Protein AF-A0A4Y2Q126-F1 (afdb_monomer)

pLDDT: mean 87.37, std 11.36, range [50.06, 95.81]

Solvent-accessible surface area (backbone atoms only — not comparable to full-atom values): 5475 Å² total; per-residue (Å²): 130,95,70,85,53,95,90,58,52,72,70,54,50,54,48,52,54,49,49,54,51,51,52,51,39,58,74,73,61,48,86,45,72,64,54,48,48,30,37,53,54,24,55,56,50,57,74,71,54,53,69,75,58,49,63,74,36,58,94,48,53,88,71,55,52,44,43,67,65,44,49,54,53,51,54,52,49,52,56,56,55,72,68,49,78,79,81,78,82,125

Organism: Araneus ventricosus (NCBI:txid182803)

Foldseek 3Di:
DDDDDPPDDPVVVVVVVVVVLVVLCVVQVVPDPVLVVQQVLLVVVVVVDDPVLCVVCVVCSSVPSGPVVVVVSVVVVVVVVVPDPPPPPD

Radius of gyration: 17.33 Å; Cα contacts (8 Å, |Δi|>4): 29; chains: 1; bounding box: 49×30×39 Å

Structure (mmCIF, N/CA/C/O backbone):
data_AF-A0A4Y2Q126-F1
#
_entry.id   AF-A0A4Y2Q126-F1
#
loop_
_atom_site.group_PDB
_atom_site.id
_atom_site.type_symbol
_atom_site.label_atom_id
_atom_site.label_alt_id
_atom_site.label_comp_id
_atom_site.label_asym_id
_atom_site.label_entity_id
_atom_site.label_seq_id
_atom_site.pdbx_PDB_ins_code
_atom_site.Cartn_x
_atom_site.Cartn_y
_atom_site.Cartn_z
_atom_site.occupancy
_atom_site.B_iso_or_equiv
_atom_site.auth_seq_id
_atom_site.auth_comp_id
_atom_site.auth_asym_id
_atom_site.auth_atom_id
_atom_site.pdbx_PDB_model_num
ATOM 1 N N . MET A 1 1 ? 1.201 11.829 6.336 1.00 52.16 1 MET A N 1
ATOM 2 C CA . MET A 1 1 ? 0.799 11.046 7.530 1.00 52.16 1 MET A CA 1
ATOM 3 C C . MET A 1 1 ? -0.018 11.937 8.454 1.00 52.16 1 MET A C 1
ATOM 5 O O . MET A 1 1 ? 0.458 13.016 8.789 1.00 52.16 1 MET A O 1
ATOM 9 N N . HIS A 1 2 ? -1.232 11.524 8.834 1.00 60.41 2 HIS A N 1
ATOM 10 C CA . HIS A 1 2 ? -2.026 12.240 9.838 1.00 60.41 2 HIS A CA 1
ATOM 11 C C . HIS A 1 2 ? -1.321 12.154 11.195 1.00 60.41 2 HIS A C 1
ATOM 13 O O . HIS A 1 2 ? -1.223 11.078 11.783 1.00 60.41 2 HIS A O 1
ATOM 19 N N . ASN A 1 3 ? -0.797 13.282 11.672 1.00 62.97 3 ASN A N 1
ATOM 20 C CA . ASN A 1 3 ? -0.213 13.384 13.002 1.00 62.97 3 ASN A CA 1
ATOM 21 C C . ASN A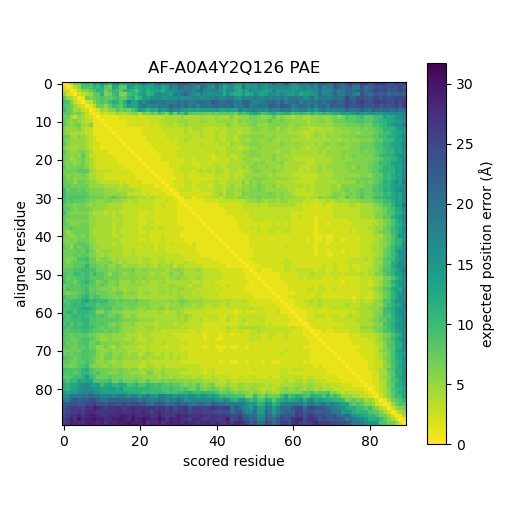 1 3 ? -1.289 13.781 14.003 1.00 62.97 3 ASN A C 1
ATOM 23 O O . ASN A 1 3 ? -2.157 14.603 13.715 1.00 62.97 3 ASN A O 1
ATOM 27 N N . LYS A 1 4 ? -1.197 13.228 15.211 1.00 72.25 4 LYS A N 1
ATOM 28 C CA . LYS A 1 4 ? -2.047 13.660 16.313 1.00 72.25 4 LYS A CA 1
ATOM 29 C C . LYS A 1 4 ? -1.767 15.136 16.615 1.00 72.25 4 LYS A C 1
ATOM 31 O O . LYS A 1 4 ? -0.660 15.492 17.016 1.00 72.25 4 LYS A O 1
ATOM 36 N N . ASN A 1 5 ? -2.785 15.980 16.473 1.00 73.62 5 ASN A N 1
ATOM 37 C CA . ASN A 1 5 ? -2.690 17.392 16.833 1.00 73.62 5 ASN A CA 1
ATOM 38 C C . ASN A 1 5 ? -2.521 17.539 18.353 1.00 73.62 5 ASN A C 1
ATOM 40 O O . ASN A 1 5 ? -3.207 16.850 19.113 1.00 73.62 5 A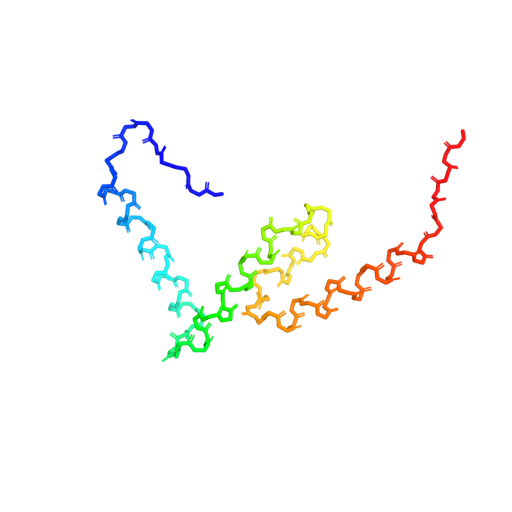SN A O 1
ATOM 44 N N . LEU A 1 6 ? -1.659 18.463 18.800 1.00 64.75 6 LEU A N 1
ATOM 45 C CA . LEU A 1 6 ? -1.337 18.701 20.221 1.00 64.75 6 LEU A CA 1
ATOM 46 C C . LEU A 1 6 ? -2.576 18.974 21.102 1.00 64.75 6 LEU A C 1
ATOM 48 O O . LEU A 1 6 ? -2.545 18.684 22.294 1.00 64.75 6 LEU A O 1
ATOM 52 N N . GLY A 1 7 ? -3.674 19.473 20.520 1.00 74.06 7 GLY A N 1
ATOM 53 C CA . GLY A 1 7 ? -4.953 19.717 21.206 1.00 74.06 7 GLY A CA 1
ATOM 54 C C . GLY A 1 7 ? -6.005 18.607 21.074 1.00 74.06 7 GLY A C 1
ATOM 55 O O . GLY A 1 7 ? -7.097 18.737 21.620 1.00 74.06 7 GLY A O 1
ATOM 56 N N . SER A 1 8 ? -5.720 17.522 20.347 1.00 79.38 8 SER A N 1
ATOM 57 C CA . SER A 1 8 ? -6.684 16.444 20.090 1.00 79.38 8 SER A CA 1
ATOM 58 C C . SER A 1 8 ? -6.557 15.296 21.096 1.00 79.38 8 SER A C 1
ATOM 60 O O . SER A 1 8 ? -5.463 14.887 21.497 1.00 79.38 8 SER A O 1
ATOM 62 N N . THR A 1 9 ? -7.691 14.729 21.510 1.00 88.94 9 THR A N 1
ATOM 63 C CA . THR A 1 9 ? -7.693 13.528 22.357 1.00 88.94 9 THR A CA 1
ATOM 64 C C . THR A 1 9 ? -7.357 12.284 21.530 1.00 88.94 9 THR A C 1
ATOM 66 O O . THR A 1 9 ? -7.608 12.234 20.327 1.00 88.94 9 THR A O 1
ATOM 69 N N . TRP A 1 10 ? -6.842 11.229 22.172 1.00 89.38 10 TRP A N 1
ATOM 70 C CA . TRP A 1 10 ? -6.635 9.932 21.505 1.00 89.38 10 TRP A CA 1
ATOM 71 C C . TRP A 1 10 ? -7.932 9.348 20.927 1.00 89.38 10 TRP A C 1
ATOM 73 O O . TRP A 1 10 ? -7.901 8.710 19.881 1.00 89.38 10 TRP A O 1
ATOM 83 N N . LYS A 1 11 ? -9.075 9.612 21.575 1.00 91.25 11 LYS A N 1
ATOM 84 C CA . LYS A 1 11 ? -10.400 9.207 21.090 1.00 91.25 11 LYS A CA 1
ATOM 85 C C . LYS A 1 11 ? -10.749 9.878 19.760 1.00 91.25 11 LYS A C 1
ATOM 87 O O . LYS A 1 11 ? -11.280 9.217 18.876 1.00 91.25 11 LYS A O 1
ATOM 92 N N . HIS A 1 12 ? -10.444 11.167 19.622 1.00 89.31 12 HIS A N 1
ATOM 93 C CA . HIS A 1 12 ? -10.668 11.894 18.375 1.00 89.31 12 HIS A CA 1
ATOM 94 C C . HIS A 1 12 ? -9.765 11.368 17.256 1.00 89.31 12 HIS A C 1
ATOM 96 O O . HIS A 1 12 ? -10.259 11.033 16.189 1.00 89.31 12 HIS A O 1
ATOM 102 N N . PHE A 1 13 ? -8.479 11.165 17.546 1.00 87.75 13 PHE A N 1
ATOM 103 C CA . PHE A 1 13 ? -7.538 10.597 16.581 1.00 87.75 13 PHE A CA 1
ATOM 104 C C . PHE A 1 13 ? -7.953 9.197 16.097 1.00 87.75 13 PHE A C 1
ATOM 106 O O . PHE A 1 13 ? -7.938 8.918 14.902 1.00 87.75 13 PHE A O 1
ATOM 113 N N . ALA A 1 14 ? -8.389 8.319 17.008 1.00 91.00 14 ALA A N 1
ATOM 114 C CA . ALA A 1 14 ? -8.900 7.000 16.639 1.00 91.00 14 ALA A CA 1
ATOM 115 C C . ALA A 1 14 ? -10.163 7.084 15.762 1.00 91.00 14 ALA A C 1
ATOM 117 O O . ALA A 1 14 ? -10.338 6.265 14.863 1.00 91.00 14 ALA A O 1
ATOM 118 N N . TYR A 1 15 ? -11.033 8.070 16.004 1.00 91.44 15 TYR A N 1
ATOM 119 C CA . TYR A 1 15 ? -12.206 8.322 15.168 1.00 91.44 15 TYR A CA 1
ATOM 120 C C . TYR A 1 15 ? -11.815 8.792 13.760 1.00 91.44 15 TYR A C 1
ATOM 122 O O . TYR A 1 15 ? -12.316 8.237 12.786 1.00 91.44 15 TYR A O 1
ATOM 130 N N . GLU A 1 16 ? -10.897 9.755 13.644 1.00 91.56 16 GLU A N 1
ATOM 131 C CA . GLU A 1 16 ? -10.409 10.258 12.351 1.00 91.56 16 GLU A CA 1
ATOM 132 C C . GLU A 1 16 ? -9.747 9.150 11.530 1.00 91.56 16 GLU A C 1
ATOM 134 O O . GLU A 1 16 ? -10.109 8.940 10.374 1.00 91.56 16 GLU A O 1
ATOM 139 N N . LEU A 1 17 ? -8.842 8.381 12.148 1.00 90.31 17 LEU A N 1
ATOM 140 C CA . LEU A 1 17 ? -8.205 7.236 11.496 1.00 90.31 17 LEU A CA 1
ATOM 141 C C . LEU A 1 17 ? -9.234 6.216 11.009 1.00 90.31 17 LEU A C 1
ATOM 143 O O . LEU A 1 17 ? -9.100 5.681 9.911 1.00 90.31 17 LEU A O 1
ATOM 147 N N . ARG A 1 18 ? -10.272 5.954 11.809 1.00 93.00 18 ARG A N 1
ATOM 148 C CA . ARG A 1 18 ? -11.346 5.036 11.427 1.00 93.00 18 ARG A CA 1
ATOM 149 C C . ARG A 1 18 ? -12.170 5.573 10.259 1.00 93.00 18 ARG A C 1
ATOM 151 O O . ARG A 1 18 ? -12.534 4.784 9.394 1.00 93.00 18 ARG A O 1
ATOM 158 N N . SER A 1 19 ? -12.466 6.874 10.230 1.00 92.38 19 SER A N 1
ATOM 159 C CA . SER A 1 19 ? -13.189 7.503 9.114 1.00 92.38 19 SER A CA 1
ATOM 160 C C . SER A 1 19 ? -12.393 7.378 7.823 1.00 92.38 19 SER A C 1
ATOM 162 O O . SER A 1 19 ? -12.898 6.814 6.859 1.00 92.38 19 SER A O 1
ATOM 164 N N . PHE A 1 20 ? -11.120 7.784 7.854 1.00 88.94 20 PHE A N 1
ATOM 165 C CA . PHE A 1 20 ? -10.217 7.685 6.710 1.00 88.94 20 PHE A CA 1
ATOM 166 C C . PHE A 1 20 ? -10.113 6.247 6.189 1.00 88.94 20 PHE A C 1
ATOM 168 O O . PHE A 1 20 ? -10.248 5.995 4.996 1.00 88.94 20 PHE A O 1
ATOM 175 N N . PHE A 1 21 ? -9.924 5.282 7.094 1.00 88.88 21 PHE A N 1
ATOM 176 C CA . PHE A 1 21 ? -9.819 3.879 6.709 1.00 88.88 21 PHE A CA 1
ATOM 177 C C . PHE A 1 21 ? -11.115 3.350 6.081 1.00 88.88 21 PHE A C 1
ATOM 179 O O . PHE A 1 21 ? -11.064 2.645 5.079 1.00 88.88 21 PHE A O 1
ATOM 186 N N . ASN A 1 22 ? -12.279 3.711 6.628 1.00 91.31 22 ASN A N 1
ATOM 187 C CA . ASN A 1 22 ? -13.567 3.306 6.068 1.00 91.31 22 ASN A CA 1
ATOM 188 C C . ASN A 1 22 ? -13.823 3.935 4.693 1.00 91.31 22 ASN A C 1
ATOM 190 O O . ASN A 1 22 ? -14.333 3.258 3.806 1.00 91.31 22 ASN A O 1
ATOM 194 N N . GLU A 1 23 ? -13.490 5.214 4.512 1.00 91.81 23 GLU A N 1
ATOM 195 C CA . GLU A 1 23 ? -13.580 5.895 3.215 1.00 91.81 23 GLU A CA 1
ATOM 196 C C . GLU A 1 23 ? -12.720 5.180 2.174 1.00 91.81 23 GLU A C 1
ATOM 198 O O . GLU A 1 23 ? -13.225 4.821 1.111 1.00 91.81 23 GLU A O 1
ATOM 203 N N . TRP A 1 24 ? -11.472 4.866 2.526 1.00 87.44 24 TRP A N 1
ATOM 204 C CA . TRP A 1 24 ? -10.552 4.169 1.637 1.00 87.44 24 TRP A CA 1
ATOM 205 C C . TRP A 1 24 ? -11.038 2.761 1.270 1.00 87.44 24 TRP A C 1
ATOM 207 O O . TRP A 1 24 ? -11.107 2.426 0.090 1.00 87.44 24 TRP A O 1
ATOM 217 N N . VAL A 1 25 ? -11.457 1.960 2.259 1.00 91.38 25 VAL A N 1
ATOM 218 C CA . VAL A 1 25 ? -12.018 0.608 2.052 1.00 91.38 25 VAL A CA 1
ATOM 219 C C . VAL A 1 25 ? -13.263 0.638 1.159 1.00 91.38 25 VAL A C 1
ATOM 221 O O . VAL A 1 25 ? -13.435 -0.242 0.311 1.00 91.38 25 VAL A O 1
ATOM 224 N N . ASN A 1 26 ? -14.116 1.654 1.313 1.00 91.81 26 ASN A N 1
ATOM 225 C CA . ASN A 1 26 ? -15.308 1.829 0.485 1.00 91.81 26 ASN A CA 1
ATOM 226 C C . ASN A 1 26 ? -14.961 2.237 -0.953 1.00 91.81 26 ASN A C 1
ATOM 228 O O . ASN A 1 26 ? -15.566 1.718 -1.892 1.00 91.81 26 ASN A O 1
ATOM 232 N N . GLU A 1 27 ? -13.994 3.138 -1.136 1.00 89.94 27 GLU A N 1
ATOM 233 C CA . GLU A 1 27 ? -13.557 3.619 -2.452 1.00 89.94 27 GLU A CA 1
ATOM 234 C C . GLU A 1 27 ? -13.016 2.473 -3.317 1.00 89.94 27 GLU A C 1
ATOM 236 O O . GLU A 1 27 ? -13.431 2.294 -4.465 1.00 89.94 27 GLU A O 1
ATOM 241 N N . VAL A 1 28 ? -12.158 1.635 -2.736 1.00 87.75 28 VAL A N 1
ATOM 242 C CA . VAL A 1 28 ? -11.560 0.469 -3.408 1.00 87.75 28 VAL A CA 1
ATOM 243 C C . VAL A 1 28 ? -12.453 -0.779 -3.384 1.00 87.75 28 VAL A C 1
ATOM 245 O O . VAL A 1 28 ? -12.074 -1.817 -3.925 1.00 87.75 28 VAL A O 1
ATOM 248 N N . LYS A 1 29 ? -13.651 -0.691 -2.786 1.00 91.00 29 LYS A N 1
ATOM 249 C CA . LYS A 1 29 ? -14.633 -1.785 -2.667 1.00 91.00 29 LYS A CA 1
ATOM 250 C C . LYS A 1 29 ? -14.027 -3.075 -2.095 1.00 91.00 29 LYS A C 1
ATOM 252 O O . LYS A 1 29 ? -14.254 -4.172 -2.619 1.00 91.00 29 LYS A O 1
ATOM 257 N N . ALA A 1 30 ? -13.239 -2.949 -1.028 1.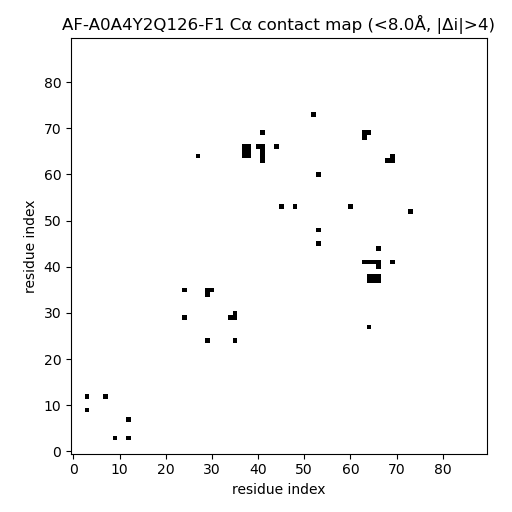00 91.38 30 ALA A N 1
ATOM 258 C CA . ALA A 1 30 ? -12.683 -4.100 -0.326 1.00 91.38 30 ALA A CA 1
ATOM 25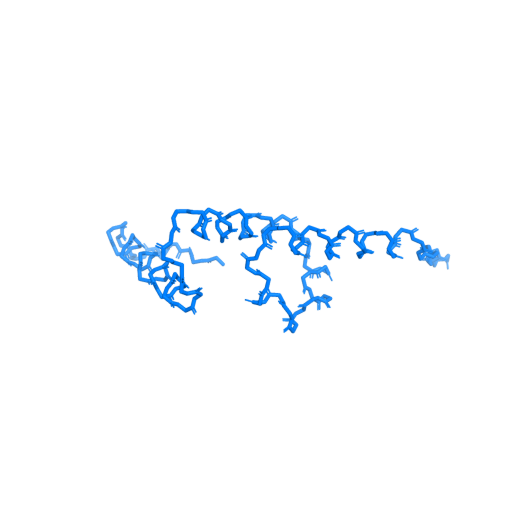9 C C . ALA A 1 30 ? -13.769 -4.780 0.523 1.00 91.38 30 ALA A C 1
ATOM 261 O O . ALA A 1 30 ? -14.123 -4.332 1.609 1.00 91.38 30 ALA A O 1
ATOM 262 N N . ASP A 1 31 ? -14.304 -5.876 -0.008 1.00 94.06 31 ASP A N 1
ATOM 263 C CA . ASP A 1 31 ? -15.386 -6.690 0.561 1.00 94.06 31 ASP A CA 1
ATOM 264 C C . ASP A 1 31 ? -14.892 -7.999 1.205 1.00 94.06 31 ASP A C 1
ATOM 266 O O . ASP A 1 31 ? -15.687 -8.777 1.732 1.00 94.06 31 ASP A O 1
ATOM 270 N N . SER A 1 32 ? -13.580 -8.242 1.186 1.00 95.12 32 SER A N 1
ATOM 271 C CA . SER A 1 32 ? -12.944 -9.440 1.731 1.00 95.12 32 SER A CA 1
ATOM 272 C C . SER A 1 32 ? -11.696 -9.099 2.541 1.00 95.12 32 SER A C 1
ATOM 274 O O . SER A 1 32 ? -11.062 -8.060 2.349 1.00 95.12 32 SER A O 1
ATOM 276 N N . PHE A 1 33 ? -11.329 -10.005 3.452 1.00 93.69 33 PHE A N 1
ATOM 277 C CA . PHE A 1 33 ? -10.087 -9.898 4.218 1.00 93.69 33 PHE A CA 1
ATOM 278 C C . PHE A 1 33 ? -8.851 -9.877 3.310 1.00 93.69 33 PHE A C 1
ATOM 280 O O . PHE A 1 33 ? -7.911 -9.148 3.595 1.00 93.69 33 PHE A O 1
ATOM 287 N N . GLU A 1 34 ? -8.871 -10.639 2.216 1.00 94.44 34 GLU A N 1
ATOM 288 C CA . GLU A 1 34 ? -7.790 -10.691 1.227 1.00 94.44 34 GLU A CA 1
ATOM 289 C C . GLU A 1 34 ? -7.550 -9.314 0.602 1.00 94.44 34 GLU A C 1
ATOM 291 O O . GLU A 1 34 ? -6.477 -8.747 0.783 1.00 94.44 34 GLU A O 1
ATOM 296 N N . LYS A 1 35 ? -8.592 -8.689 0.035 1.00 92.69 35 LYS A N 1
ATOM 297 C CA . LYS A 1 35 ? -8.492 -7.319 -0.498 1.00 92.69 35 LYS A CA 1
ATOM 298 C C . LYS A 1 35 ? -8.047 -6.306 0.558 1.00 92.69 35 LYS A C 1
ATOM 300 O O . LYS A 1 35 ? -7.301 -5.382 0.257 1.00 92.69 35 LYS A O 1
ATOM 305 N N . LEU A 1 36 ? -8.509 -6.454 1.801 1.00 93.50 36 LEU A N 1
ATOM 306 C CA . LEU A 1 36 ? -8.088 -5.583 2.898 1.00 93.50 36 LEU A CA 1
ATOM 307 C C . LEU A 1 36 ? -6.600 -5.755 3.229 1.00 93.50 36 LEU A C 1
ATOM 309 O O . LEU A 1 36 ? -5.898 -4.772 3.461 1.00 93.50 36 LEU A O 1
ATOM 313 N N . SER A 1 37 ? -6.129 -7.000 3.255 1.00 94.19 37 SER A N 1
ATOM 314 C CA . SER A 1 37 ? -4.725 -7.343 3.462 1.00 94.19 37 SER A CA 1
ATOM 315 C C . SER A 1 37 ? -3.854 -6.766 2.348 1.00 94.19 37 SER A C 1
ATOM 317 O O . SER A 1 37 ? -2.851 -6.120 2.645 1.00 94.19 37 SER A O 1
ATOM 319 N N . ASP A 1 38 ? -4.272 -6.909 1.091 1.00 94.69 38 ASP A N 1
ATOM 320 C CA . ASP A 1 38 ? -3.564 -6.377 -0.076 1.00 94.69 38 ASP A CA 1
ATOM 321 C C . ASP A 1 38 ? -3.375 -4.866 0.007 1.00 94.69 38 ASP A C 1
ATOM 323 O O . ASP A 1 38 ? -2.264 -4.371 -0.184 1.00 94.69 38 ASP A O 1
ATOM 327 N N . LEU A 1 39 ? -4.415 -4.125 0.392 1.00 92.94 39 LEU A N 1
ATOM 328 C CA . LEU A 1 39 ? -4.330 -2.681 0.610 1.00 92.94 39 LEU A CA 1
ATOM 329 C C . LEU A 1 39 ? -3.330 -2.323 1.713 1.00 92.94 39 LEU A C 1
ATOM 331 O O . LEU A 1 39 ? -2.500 -1.434 1.530 1.00 92.94 39 LEU A O 1
ATOM 335 N N . ILE A 1 40 ? -3.381 -3.016 2.855 1.00 93.12 40 ILE A N 1
ATOM 336 C CA . ILE A 1 40 ? -2.483 -2.753 3.989 1.00 93.12 40 ILE A CA 1
ATOM 337 C C . ILE A 1 40 ? -1.028 -3.035 3.605 1.00 93.12 40 ILE A C 1
ATOM 339 O O . ILE A 1 40 ? -0.145 -2.229 3.909 1.00 93.12 40 ILE A O 1
ATOM 343 N N . ILE A 1 41 ? -0.771 -4.158 2.931 1.00 95.38 41 ILE A N 1
ATOM 344 C CA . ILE A 1 41 ? 0.563 -4.527 2.445 1.00 95.38 41 ILE A CA 1
ATOM 345 C C . ILE A 1 41 ? 1.043 -3.483 1.434 1.00 95.38 41 ILE A C 1
ATOM 347 O O . ILE A 1 41 ? 2.161 -2.982 1.555 1.00 95.38 41 ILE A O 1
ATOM 351 N N . THR A 1 42 ? 0.179 -3.092 0.499 1.00 95.31 42 THR A N 1
ATOM 352 C CA . THR A 1 42 ? 0.466 -2.073 -0.513 1.00 95.31 42 THR A CA 1
ATOM 353 C C . THR A 1 42 ? 0.836 -0.729 0.115 1.00 95.31 42 THR A C 1
ATOM 355 O O . THR A 1 42 ? 1.877 -0.168 -0.223 1.00 95.31 42 THR A O 1
ATOM 358 N N . ASP A 1 43 ? 0.053 -0.219 1.074 1.00 92.69 43 ASP A N 1
ATOM 359 C CA . ASP A 1 43 ? 0.378 1.018 1.806 1.00 92.69 43 ASP A CA 1
ATOM 360 C C . ASP A 1 43 ? 1.715 0.898 2.549 1.00 92.69 43 ASP A C 1
ATOM 362 O O . ASP A 1 43 ? 2.532 1.822 2.538 1.00 92.69 43 ASP A O 1
ATOM 366 N N . HIS A 1 44 ? 1.987 -0.261 3.155 1.00 94.81 44 HIS A N 1
ATOM 367 C CA . HIS A 1 44 ? 3.246 -0.484 3.854 1.00 94.81 44 HIS A CA 1
ATOM 368 C C . HIS A 1 44 ? 4.456 -0.468 2.909 1.00 94.81 44 HIS A C 1
ATOM 370 O O . HIS A 1 44 ? 5.484 0.113 3.262 1.00 94.81 44 HIS A O 1
ATOM 376 N N . ILE A 1 45 ? 4.336 -1.055 1.711 1.00 95.06 45 ILE A N 1
ATOM 377 C CA . ILE A 1 45 ? 5.376 -1.013 0.672 1.00 95.06 45 ILE A CA 1
ATOM 378 C C . ILE A 1 45 ? 5.573 0.425 0.190 1.00 95.06 45 ILE A C 1
ATOM 380 O O . ILE A 1 45 ? 6.703 0.908 0.199 1.00 95.06 45 ILE A O 1
ATOM 384 N N . LYS A 1 46 ? 4.498 1.149 -0.150 1.00 93.88 46 LYS A N 1
ATOM 385 C CA . LYS A 1 46 ? 4.578 2.549 -0.611 1.00 93.88 46 LYS A CA 1
ATOM 386 C C . LYS A 1 46 ? 5.335 3.443 0.369 1.00 93.88 46 LYS A C 1
ATOM 388 O O . LYS A 1 46 ? 6.168 4.235 -0.048 1.00 93.88 46 LYS A O 1
ATOM 393 N N . ARG A 1 47 ? 5.140 3.258 1.680 1.00 93.00 47 ARG A N 1
ATOM 394 C CA . ARG A 1 47 ? 5.881 3.997 2.725 1.00 93.00 47 ARG A CA 1
ATOM 395 C C . ARG A 1 47 ? 7.385 3.703 2.775 1.00 93.00 47 ARG A C 1
ATOM 397 O O . ARG A 1 47 ? 8.116 4.446 3.428 1.00 93.00 47 ARG A O 1
ATOM 404 N N . LYS A 1 48 ? 7.844 2.596 2.187 1.00 94.12 48 LYS A N 1
ATOM 405 C CA . LYS A 1 48 ? 9.267 2.226 2.091 1.00 94.12 48 LYS A CA 1
ATOM 406 C C . LYS A 1 48 ? 9.922 2.741 0.812 1.00 94.12 48 LYS A C 1
ATOM 408 O O . LYS A 1 48 ? 11.149 2.798 0.758 1.00 94.12 48 LYS A O 1
ATOM 413 N N . VAL A 1 49 ? 9.125 3.093 -0.191 1.00 93.44 49 VAL A N 1
ATOM 414 C CA . VAL A 1 49 ? 9.603 3.606 -1.472 1.00 93.44 49 VAL A CA 1
ATOM 415 C C . VAL A 1 49 ? 10.100 5.046 -1.304 1.00 93.44 49 VAL A C 1
ATOM 417 O O . VAL A 1 49 ? 9.589 5.812 -0.490 1.00 93.44 49 VAL A O 1
ATOM 420 N N . SER A 1 50 ? 11.160 5.406 -2.030 1.00 92.94 50 SER A N 1
ATOM 421 C CA . SER A 1 50 ? 11.705 6.765 -2.008 1.00 92.94 50 SER A CA 1
ATOM 422 C C . SER A 1 50 ? 10.802 7.743 -2.760 1.00 92.94 50 SER A C 1
ATOM 424 O O . SER A 1 50 ? 10.168 7.368 -3.745 1.00 92.94 50 SER A O 1
ATOM 426 N N . GLN A 1 51 ? 10.838 9.022 -2.372 1.00 92.12 51 GLN A N 1
ATOM 427 C CA . GLN A 1 51 ? 10.078 10.079 -3.054 1.00 92.12 51 GLN A CA 1
ATOM 428 C C . GLN A 1 51 ? 10.381 10.141 -4.561 1.00 92.12 51 GLN A C 1
ATOM 430 O O . GLN A 1 51 ? 9.467 10.269 -5.354 1.00 92.12 51 GLN A O 1
ATOM 435 N N . GLU A 1 52 ? 11.644 9.961 -4.976 1.00 91.88 52 GLU A N 1
ATOM 436 C CA . GLU A 1 52 ? 12.038 9.923 -6.401 1.00 91.88 52 GLU A CA 1
ATOM 437 C C . GLU A 1 52 ? 11.272 8.853 -7.194 1.00 91.88 52 GLU A C 1
ATOM 439 O O . GLU A 1 52 ? 10.908 9.065 -8.348 1.00 91.88 52 GLU A O 1
ATOM 444 N N . THR A 1 53 ? 11.046 7.693 -6.577 1.00 91.94 53 THR A N 1
ATOM 445 C CA . THR A 1 53 ? 10.332 6.584 -7.212 1.00 91.94 53 THR A CA 1
ATOM 446 C C . THR A 1 53 ? 8.825 6.828 -7.180 1.00 91.94 53 THR A C 1
ATOM 448 O O . THR A 1 53 ? 8.155 6.586 -8.175 1.00 91.94 53 THR A O 1
ATOM 451 N N . GLU A 1 54 ? 8.287 7.361 -6.081 1.00 92.88 54 GLU A N 1
ATOM 452 C CA . GLU A 1 54 ? 6.878 7.773 -5.998 1.00 92.88 54 GLU A CA 1
ATOM 453 C C . GLU A 1 54 ? 6.536 8.846 -7.045 1.00 92.88 54 GLU A C 1
ATOM 455 O O . GLU A 1 54 ? 5.554 8.702 -7.773 1.00 92.88 54 GLU A O 1
ATOM 460 N N . ASP A 1 55 ? 7.386 9.865 -7.198 1.00 93.38 55 ASP A N 1
ATOM 461 C CA . ASP A 1 55 ? 7.224 10.944 -8.177 1.00 93.38 55 ASP A CA 1
ATOM 462 C C . ASP A 1 55 ? 7.217 10.407 -9.616 1.00 93.38 55 ASP A C 1
ATOM 464 O O . ASP A 1 55 ? 6.488 10.914 -10.470 1.00 93.38 55 ASP A O 1
ATOM 468 N N . HIS A 1 56 ? 7.990 9.350 -9.894 1.00 92.81 56 HIS A N 1
ATOM 469 C CA . HIS A 1 56 ? 7.984 8.688 -11.200 1.00 92.81 56 HIS A CA 1
ATOM 470 C C . HIS A 1 56 ? 6.624 8.060 -11.536 1.00 92.81 56 HIS A C 1
ATOM 472 O O . HIS A 1 56 ? 6.240 8.018 -12.704 1.00 92.81 56 HIS A O 1
ATOM 478 N N . PHE A 1 57 ? 5.891 7.602 -10.521 1.00 93.38 57 PHE A N 1
ATOM 479 C CA . PHE A 1 57 ? 4.615 6.908 -10.667 1.00 93.38 57 PHE A CA 1
ATOM 480 C C . PHE A 1 57 ? 3.405 7.759 -10.270 1.00 93.38 57 PHE A C 1
ATOM 482 O O . PHE A 1 57 ? 2.318 7.206 -10.140 1.00 93.38 57 PHE A O 1
ATOM 489 N N . ILE A 1 58 ? 3.542 9.075 -10.090 1.00 92.38 58 ILE A N 1
ATOM 490 C CA . ILE A 1 58 ? 2.524 9.924 -9.444 1.00 92.38 58 ILE A CA 1
ATOM 491 C C . ILE A 1 58 ? 1.095 9.777 -10.014 1.00 92.38 58 ILE A C 1
ATOM 493 O O . ILE A 1 58 ? 0.130 9.740 -9.250 1.00 92.38 58 ILE A O 1
ATOM 497 N N . ASP A 1 59 ? 0.949 9.593 -11.331 1.00 92.06 59 ASP A N 1
ATOM 498 C CA . ASP A 1 59 ? -0.349 9.439 -12.018 1.00 92.06 59 ASP A CA 1
ATOM 499 C C . ASP A 1 59 ? -1.019 8.068 -11.802 1.00 92.06 59 ASP A C 1
ATOM 501 O O . ASP A 1 59 ? -2.235 7.889 -11.987 1.00 92.06 59 ASP A O 1
ATOM 505 N N . GLU A 1 60 ? -0.213 7.070 -11.454 1.00 92.19 60 GLU A N 1
ATOM 506 C CA . GLU A 1 60 ? -0.620 5.683 -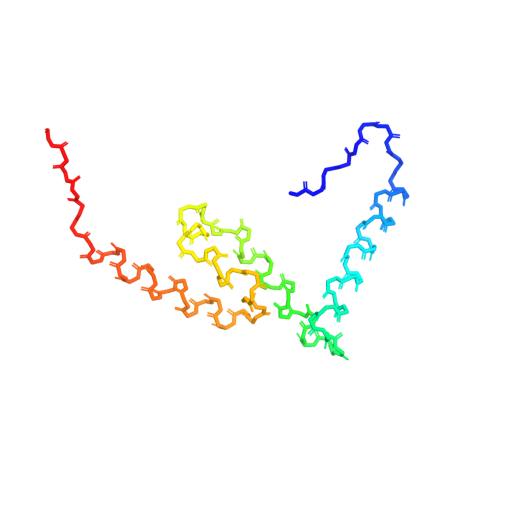11.241 1.00 92.19 60 GLU A CA 1
ATOM 507 C C . GLU A 1 60 ? -0.563 5.287 -9.763 1.00 92.19 60 GLU A C 1
ATOM 509 O O . GLU A 1 60 ? -1.217 4.326 -9.364 1.00 92.19 60 GLU A O 1
ATOM 514 N N . TRP A 1 61 ? 0.153 6.046 -8.932 1.00 92.56 61 TRP A N 1
ATOM 515 C CA . TRP A 1 61 ? 0.470 5.706 -7.550 1.00 92.56 61 TRP A CA 1
ATOM 516 C C . TRP A 1 61 ? -0.778 5.457 -6.709 1.00 92.56 61 TRP A C 1
ATOM 518 O O . TRP A 1 61 ? -0.833 4.487 -5.957 1.00 92.56 61 TRP A O 1
ATOM 528 N N . SER A 1 62 ? -1.821 6.274 -6.873 1.00 87.88 62 SER A N 1
ATOM 529 C CA . SER A 1 62 ? -3.104 6.107 -6.174 1.00 87.88 62 SER A CA 1
ATOM 530 C C . SER A 1 62 ? -3.920 4.899 -6.650 1.00 87.88 62 SER A C 1
ATOM 532 O O . SER A 1 62 ? -4.795 4.435 -5.925 1.00 87.88 62 SER A O 1
ATOM 534 N N . LYS A 1 63 ? -3.630 4.362 -7.841 1.00 89.75 63 LYS A N 1
ATOM 535 C CA . LYS A 1 63 ? -4.348 3.230 -8.452 1.00 89.75 63 LYS A CA 1
ATOM 536 C C . 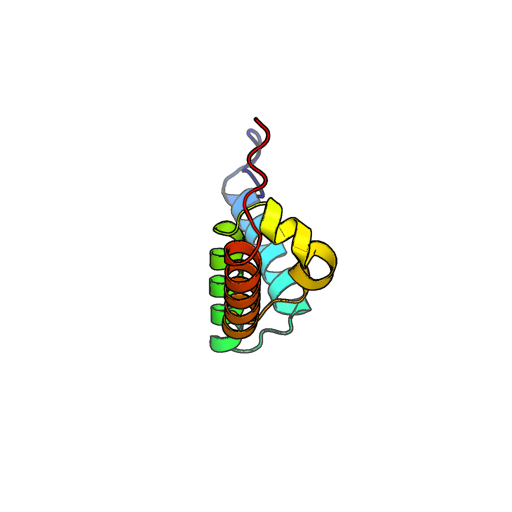LYS A 1 63 ? -3.711 1.880 -8.123 1.00 89.75 63 LYS A C 1
ATOM 538 O O . LYS A 1 63 ? -4.369 0.852 -8.256 1.00 89.75 63 LYS A O 1
ATOM 543 N N . LEU A 1 64 ? -2.448 1.873 -7.693 1.00 92.25 64 LEU A N 1
ATOM 544 C CA . LEU A 1 64 ? -1.743 0.664 -7.270 1.00 92.25 64 LEU A CA 1
ATOM 545 C C . LEU A 1 64 ? -2.270 0.224 -5.905 1.00 92.25 64 LEU A C 1
ATOM 547 O O . LEU A 1 64 ? -1.806 0.717 -4.882 1.00 92.25 64 LEU A O 1
ATOM 551 N N . ASN A 1 65 ? -3.271 -0.652 -5.906 1.00 90.00 65 ASN A N 1
ATOM 552 C CA . ASN A 1 65 ? -3.907 -1.208 -4.704 1.00 90.00 65 ASN A CA 1
ATOM 553 C C . ASN A 1 65 ? -3.576 -2.693 -4.486 1.00 90.00 65 ASN A C 1
ATOM 555 O O . ASN A 1 65 ? -3.939 -3.249 -3.453 1.00 90.00 65 ASN A O 1
ATOM 559 N N . SER A 1 66 ? -2.908 -3.313 -5.461 1.00 93.25 66 SER A N 1
ATOM 560 C CA . SER A 1 66 ? -2.411 -4.683 -5.395 1.00 93.25 66 SER A CA 1
ATOM 561 C C . SER A 1 66 ? -0.917 -4.671 -5.057 1.00 93.25 66 SER A C 1
ATOM 563 O O . SER A 1 66 ? -0.160 -3.935 -5.708 1.00 93.25 66 SER A O 1
ATOM 565 N N . PRO A 1 67 ? -0.472 -5.475 -4.076 1.00 95.75 67 PRO A N 1
ATOM 566 C CA . PRO A 1 67 ? 0.938 -5.565 -3.731 1.00 95.75 67 PRO A CA 1
ATOM 567 C C . PRO A 1 67 ? 1.749 -6.178 -4.875 1.00 95.75 67 PRO A C 1
ATOM 569 O O . PRO A 1 67 ? 2.846 -5.699 -5.150 1.00 95.75 67 PRO A O 1
ATOM 572 N N . ASP A 1 68 ? 1.194 -7.164 -5.583 1.00 95.75 68 ASP A N 1
ATOM 573 C CA . ASP A 1 68 ? 1.865 -7.827 -6.704 1.00 95.75 68 ASP A CA 1
ATOM 574 C C . ASP A 1 68 ? 2.110 -6.849 -7.860 1.00 95.75 68 ASP A C 1
ATOM 576 O O . ASP A 1 68 ? 3.230 -6.742 -8.361 1.00 95.75 68 ASP A O 1
ATOM 580 N N . ASP A 1 69 ? 1.094 -6.060 -8.226 1.00 94.44 69 ASP A N 1
ATOM 581 C CA . ASP A 1 69 ? 1.217 -5.061 -9.296 1.00 94.44 69 ASP A CA 1
ATOM 582 C C . ASP A 1 69 ? 2.231 -3.965 -8.932 1.00 94.44 69 ASP A C 1
ATOM 584 O O . ASP A 1 69 ? 2.983 -3.485 -9.787 1.00 94.44 69 ASP A O 1
ATOM 588 N N . LEU A 1 70 ? 2.252 -3.554 -7.658 1.00 95.81 70 LEU A N 1
ATOM 589 C CA . LEU A 1 70 ? 3.197 -2.560 -7.159 1.00 95.81 70 LEU A CA 1
ATOM 590 C C . LEU A 1 70 ? 4.636 -3.090 -7.208 1.00 95.81 70 LEU A C 1
ATOM 592 O O . LEU A 1 70 ? 5.516 -2.379 -7.687 1.00 95.81 70 LEU A O 1
ATOM 596 N N . ILE A 1 71 ? 4.878 -4.318 -6.741 1.00 95.81 71 ILE A N 1
ATOM 597 C CA . ILE A 1 71 ? 6.221 -4.917 -6.707 1.00 95.81 71 ILE A CA 1
ATOM 598 C C . ILE A 1 71 ? 6.792 -5.039 -8.119 1.00 95.81 71 ILE A C 1
ATOM 600 O O . ILE A 1 71 ? 7.913 -4.594 -8.347 1.00 95.81 71 ILE A O 1
ATOM 604 N N . VAL A 1 72 ? 6.009 -5.543 -9.080 1.00 95.81 72 VAL A N 1
ATOM 605 C CA . VAL A 1 72 ? 6.460 -5.676 -10.476 1.00 95.81 72 VAL A CA 1
ATOM 606 C C . VAL A 1 72 ? 6.917 -4.329 -11.042 1.00 95.81 72 VAL A C 1
ATOM 608 O O . VAL A 1 72 ? 7.994 -4.234 -11.626 1.00 95.81 72 VAL A O 1
ATOM 611 N N . LYS A 1 73 ? 6.147 -3.256 -10.817 1.00 94.62 73 LYS A N 1
ATOM 612 C CA . LYS A 1 73 ? 6.518 -1.909 -11.283 1.00 94.62 73 LYS A CA 1
ATOM 613 C C . LYS A 1 73 ? 7.782 -1.371 -10.614 1.00 94.62 73 LYS A C 1
ATOM 615 O O . LYS A 1 73 ? 8.582 -0.712 -11.280 1.00 94.62 73 LYS A O 1
ATOM 620 N N . LEU A 1 74 ? 7.951 -1.618 -9.316 1.00 95.19 74 LEU A N 1
ATOM 621 C CA . LEU A 1 74 ? 9.144 -1.194 -8.582 1.00 95.19 74 LEU A CA 1
ATOM 622 C C . LEU A 1 74 ? 10.390 -1.940 -9.080 1.00 95.19 74 LEU A C 1
ATOM 624 O O . LEU A 1 74 ? 11.394 -1.295 -9.381 1.00 95.19 74 LEU A O 1
ATOM 628 N N . ASP A 1 75 ? 10.301 -3.258 -9.257 1.00 94.69 75 ASP A N 1
ATOM 629 C CA . ASP A 1 75 ? 11.401 -4.090 -9.758 1.00 94.69 75 ASP A CA 1
ATOM 630 C C . ASP A 1 75 ? 11.792 -3.719 -11.199 1.00 94.69 75 ASP A C 1
ATOM 632 O O . ASP A 1 75 ? 12.983 -3.622 -11.531 1.00 94.69 75 ASP A O 1
ATOM 636 N N . ASP A 1 76 ? 10.806 -3.448 -12.059 1.00 93.69 76 ASP A N 1
ATOM 637 C CA . ASP A 1 76 ? 11.034 -2.965 -13.422 1.00 93.69 76 ASP A CA 1
ATOM 638 C C . ASP A 1 76 ? 11.756 -1.611 -13.415 1.00 93.69 76 ASP A C 1
ATOM 640 O O . ASP A 1 76 ? 12.736 -1.412 -14.145 1.00 93.69 76 ASP A O 1
ATOM 644 N N . TYR A 1 77 ? 11.320 -0.681 -12.561 1.00 92.56 77 TYR A N 1
ATOM 645 C CA . TYR A 1 77 ? 11.958 0.626 -12.424 1.00 92.56 77 TYR A CA 1
ATOM 646 C C . TYR A 1 77 ? 13.399 0.516 -11.923 1.00 92.56 77 TYR A C 1
ATOM 648 O O . TYR A 1 77 ? 14.299 1.114 -12.521 1.00 92.56 77 TYR A O 1
ATOM 656 N N . ASP A 1 78 ? 13.653 -0.285 -10.890 1.00 91.00 78 ASP A N 1
ATOM 657 C CA . ASP A 1 78 ? 15.001 -0.507 -10.360 1.00 91.00 78 ASP A CA 1
ATOM 658 C C . ASP A 1 78 ? 15.916 -1.181 -11.395 1.00 91.00 78 ASP A C 1
ATOM 660 O O . ASP A 1 78 ? 17.092 -0.817 -11.550 1.00 91.00 78 ASP A O 1
ATOM 664 N N . THR A 1 79 ? 15.369 -2.091 -12.202 1.00 92.31 79 THR A N 1
ATO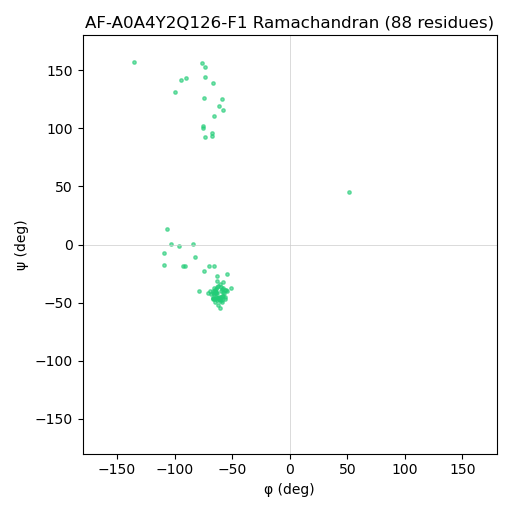M 665 C CA . THR A 1 79 ? 16.081 -2.708 -13.327 1.00 92.31 79 THR A CA 1
ATOM 666 C C . THR A 1 79 ? 16.436 -1.684 -14.407 1.00 92.31 79 THR A C 1
ATOM 668 O O . THR A 1 79 ? 17.545 -1.697 -14.948 1.00 92.31 79 THR A O 1
ATOM 671 N N . LEU A 1 80 ? 15.531 -0.762 -14.733 1.00 88.50 80 LEU A N 1
ATOM 672 C CA . LEU A 1 80 ? 15.804 0.311 -15.692 1.00 88.50 80 LEU A CA 1
ATOM 673 C C . LEU A 1 80 ? 16.810 1.323 -15.139 1.00 88.50 80 LEU A C 1
ATOM 675 O O . LEU A 1 80 ? 17.688 1.785 -15.872 1.00 88.50 80 LEU A O 1
ATOM 679 N N . ARG A 1 81 ? 16.707 1.659 -13.852 1.00 85.06 81 ARG A N 1
ATOM 680 C CA . ARG A 1 81 ? 17.573 2.622 -13.169 1.00 85.06 81 ARG A CA 1
ATOM 681 C C . ARG A 1 81 ? 18.998 2.106 -13.034 1.00 85.06 81 ARG A C 1
ATOM 683 O O . ARG A 1 81 ? 19.931 2.858 -13.303 1.00 85.06 81 ARG A O 1
ATOM 690 N N . SER A 1 82 ? 19.177 0.832 -12.690 1.00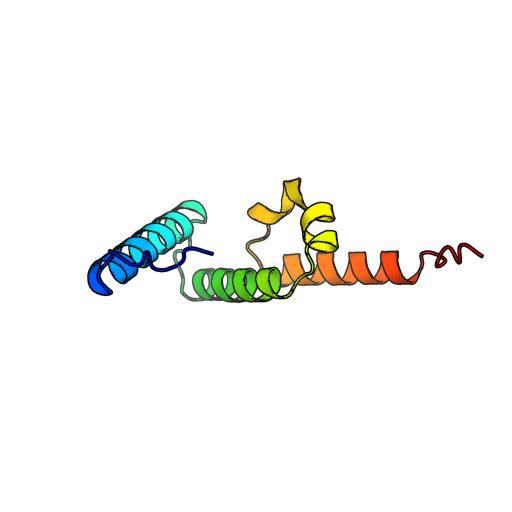 83.12 82 SER A N 1
ATOM 691 C CA . SER A 1 82 ? 20.501 0.201 -12.590 1.00 83.12 82 SER A CA 1
ATOM 692 C C . SER A 1 82 ? 21.247 0.150 -13.929 1.00 83.12 82 SER A C 1
ATOM 694 O O . SER A 1 82 ? 22.475 0.194 -13.949 1.00 83.12 82 SER A O 1
ATOM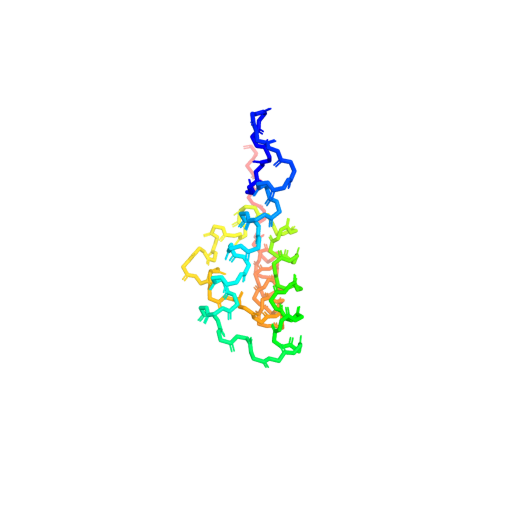 696 N N . LYS A 1 83 ? 20.519 0.132 -15.053 1.00 82.75 83 LYS A N 1
ATOM 697 C CA . LYS A 1 83 ? 21.084 0.194 -16.410 1.00 82.75 83 LYS A CA 1
ATOM 698 C C . LYS A 1 83 ? 21.424 1.611 -16.879 1.00 82.75 83 LYS A C 1
ATOM 700 O O . LYS A 1 83 ? 22.076 1.756 -17.914 1.00 82.75 83 LYS A O 1
ATOM 705 N N . ARG A 1 84 ? 20.999 2.667 -16.171 1.00 73.31 84 ARG A N 1
ATOM 706 C CA . ARG A 1 84 ? 21.372 4.040 -16.538 1.00 73.31 84 ARG A CA 1
ATOM 707 C C . ARG A 1 84 ? 22.835 4.277 -16.151 1.00 73.31 84 ARG A C 1
ATOM 709 O O . ARG A 1 84 ? 23.177 4.088 -14.984 1.00 73.31 84 ARG A O 1
ATOM 716 N N . PRO A 1 85 ? 23.706 4.719 -17.079 1.00 65.19 85 PRO A N 1
ATOM 717 C CA . PRO A 1 85 ? 25.066 5.089 -16.715 1.00 65.19 85 PRO A CA 1
ATOM 718 C C . PRO A 1 85 ? 24.997 6.205 -15.670 1.00 65.19 85 PRO A C 1
ATOM 720 O O . PRO A 1 85 ? 24.338 7.227 -15.893 1.00 65.19 85 PRO A O 1
ATOM 723 N N . ARG A 1 86 ? 25.645 6.011 -14.513 1.00 62.53 86 ARG A N 1
ATOM 724 C CA . ARG A 1 86 ? 25.825 7.099 -13.547 1.00 62.53 86 ARG A CA 1
ATOM 725 C C . ARG A 1 86 ? 26.563 8.208 -14.283 1.00 62.53 86 ARG A C 1
ATOM 727 O O . ARG A 1 86 ? 27.688 8.008 -14.729 1.00 62.53 86 ARG A O 1
ATOM 734 N N . LYS A 1 87 ? 25.916 9.361 -14.451 1.00 59.72 87 LYS A N 1
ATOM 735 C CA . LYS A 1 87 ? 26.612 10.567 -14.892 1.00 59.72 87 LYS A CA 1
ATOM 736 C C . LYS A 1 87 ? 27.545 10.971 -13.757 1.00 59.72 87 LYS A C 1
ATOM 738 O O . LYS A 1 87 ? 27.119 11.616 -12.803 1.00 59.72 87 LYS A O 1
ATOM 743 N N . GLU A 1 88 ? 28.788 10.515 -13.840 1.00 50.06 88 GLU A N 1
ATOM 744 C CA . GLU A 1 88 ? 29.903 11.082 -13.097 1.00 50.06 88 GLU A CA 1
ATOM 745 C C . GLU A 1 88 ? 30.124 12.482 -13.668 1.00 50.06 88 GLU A C 1
ATOM 747 O O . GLU A 1 88 ? 30.702 12.663 -14.737 1.00 50.06 88 GLU A O 1
ATOM 752 N N . TRP A 1 89 ? 29.545 13.482 -13.010 1.00 52.56 89 TRP A N 1
ATOM 753 C CA . TRP A 1 89 ? 29.959 14.859 -13.226 1.00 52.56 89 TRP A CA 1
ATOM 754 C C . TRP A 1 89 ? 31.296 15.017 -12.497 1.00 52.56 89 TRP A C 1
ATOM 756 O O . TRP A 1 89 ? 31.318 15.052 -11.266 1.00 52.56 89 TRP A O 1
ATOM 766 N N . HIS A 1 90 ? 32.390 14.992 -13.261 1.00 56.00 90 HIS A N 1
ATOM 767 C CA . HIS A 1 90 ? 33.719 15.413 -12.811 1.00 56.00 90 HIS A CA 1
ATOM 768 C C . HIS A 1 90 ? 33.814 16.937 -12.759 1.00 56.00 90 HIS A C 1
ATOM 770 O O . HIS A 1 90 ? 33.239 17.591 -13.662 1.00 56.00 90 HIS A O 1
#

Mean predicted aligned error: 6.83 Å

Sequence (90 aa):
MHNKNLGSTWKHFAYELRSFFNEWVNEVKADSFEKLSDLIITDHIKRKVSQETEDHFIDEWSKLNSPDDLIVKLDDYDTLRSKRPRKEWH

Secondary structure (DSSP, 8-state):
--PPPTT--HHHHHHHHHHHHHHHHHHTT--SHHHHHHHHHHHHHHTTS-HHHHHHTHHHHTT---HHHHHHHHHHHHHHHHTS------